Protein AF-A0A357B4Z0-F1 (afdb_monomer)

Radius of gyration: 17.87 Å; Cα contacts (8 Å, |Δi|>4): 366; chains: 1; bounding box: 38×33×60 Å

Nearest PDB structures (foldseek):
  5txu-assembly1_A  TM=8.016E-01  e=3.398E-10  Clostridioides difficile 630
  4rwr-assembly2_B  TM=7.880E-01  e=1.252E-09  Bacillus anthracis
  4rwr-assembly1_A  TM=7.967E-01  e=2.480E-09  Bacillus anthracis

Mean predicted aligned error: 3.07 Å

Secondary structure (DSSP, 8-state):
-B-SSB---HHHHHSS--TT----B-TTGGGGTTT-TTSSEEEEEEHHHHHHHHHHTT---SSEEEEEEEE-TTS-EEEEEEEETTS-EEEEETHHHHHIIIIIS--S-S-EEEEE-SSEEEEEE--BS---S--HHHHHHHHHTT---HHHHHHHHSTT---------

pLDDT: mean 96.72, std 4.38, range [58.03, 98.88]

Sequence (169 aa):
SSFGGGSENSENIFNSAYAYLRGKTDPFEAAADSINRKSSWTYSLSKADIAARLKNYGRPISTVTALDVTYSDTNNAISLRFTDAGGRSISLEKSECYKFSTSYLALPSVHYTAADMGSYIVFSGGGYGHNVGMSQYGAYAMATTYGLTYDQIINFYFTDIALSAGKYN

Structure (mmCIF, N/CA/C/O backbone):
data_AF-A0A357B4Z0-F1
#
_entry.id   AF-A0A357B4Z0-F1
#
loop_
_atom_site.group_PDB
_atom_site.id
_atom_site.type_symbol
_atom_site.label_atom_id
_atom_site.label_alt_id
_atom_site.label_comp_id
_atom_site.label_asym_id
_atom_site.label_entity_id
_atom_site.label_seq_id
_atom_site.pdbx_PDB_ins_code
_atom_site.Cartn_x
_atom_site.Cartn_y
_atom_site.Cartn_z
_atom_site.occupancy
_atom_site.B_iso_or_equiv
_atom_site.auth_seq_id
_atom_site.auth_comp_id
_atom_site.auth_asym_id
_atom_site.auth_atom_id
_atom_site.pdbx_PDB_model_num
ATOM 1 N N . SER A 1 1 ? 1.789 1.308 14.784 1.00 87.88 1 SER A N 1
ATOM 2 C CA . SER A 1 1 ? 1.313 0.860 13.460 1.00 87.88 1 SER A CA 1
ATOM 3 C C . SER A 1 1 ? 0.208 1.789 13.003 1.00 87.88 1 SER A C 1
ATOM 5 O O . SER A 1 1 ? -0.584 2.213 13.840 1.00 87.88 1 SER A O 1
ATOM 7 N N . SER A 1 2 ? 0.174 2.112 11.717 1.00 94.88 2 SER A N 1
ATOM 8 C CA . SER A 1 2 ? -0.813 2.995 11.079 1.00 94.88 2 SER A CA 1
ATOM 9 C C . SER A 1 2 ? -1.007 2.584 9.627 1.00 94.88 2 SER A C 1
ATOM 11 O O . SER A 1 2 ? -0.122 1.943 9.056 1.00 94.88 2 SER A O 1
ATOM 13 N N . PHE A 1 3 ? -2.145 2.926 9.037 1.00 95.44 3 PHE A N 1
ATOM 14 C CA . PHE A 1 3 ? -2.459 2.579 7.657 1.00 95.44 3 PHE A CA 1
ATOM 15 C C . PHE A 1 3 ? -1.899 3.592 6.663 1.00 95.44 3 PHE A C 1
ATOM 17 O O . PHE A 1 3 ? -1.462 3.201 5.586 1.00 95.44 3 PHE A O 1
ATOM 24 N N . GLY A 1 4 ? -1.843 4.866 7.050 1.00 92.25 4 GLY A N 1
ATOM 25 C CA . GLY A 1 4 ? -1.504 5.969 6.154 1.00 92.25 4 GLY A CA 1
ATOM 26 C C . GLY A 1 4 ? -2.716 6.549 5.427 1.00 92.25 4 GLY A C 1
ATOM 27 O O . GLY A 1 4 ? -2.516 7.337 4.511 1.00 92.25 4 GLY A O 1
ATOM 28 N N . GLY A 1 5 ? -3.938 6.171 5.825 1.00 92.88 5 GLY A N 1
ATOM 29 C CA . GLY A 1 5 ? -5.184 6.648 5.217 1.00 92.88 5 GLY A CA 1
ATOM 30 C C . GLY A 1 5 ? -6.281 5.587 5.070 1.00 92.88 5 GLY A C 1
ATOM 31 O O . GLY A 1 5 ? -7.461 5.934 5.033 1.00 92.88 5 GLY A O 1
ATOM 32 N N . GLY A 1 6 ?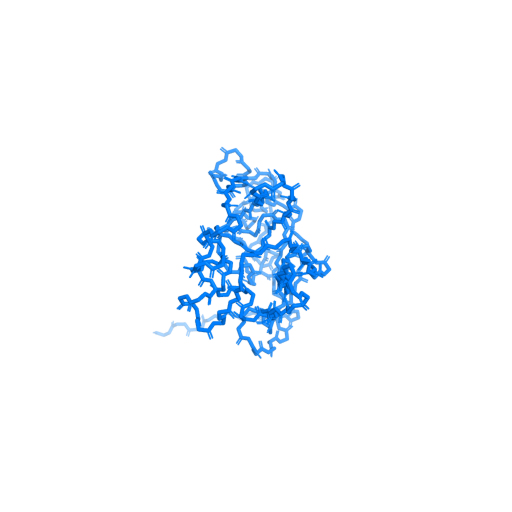 -5.947 4.292 5.013 1.00 96.00 6 GLY A N 1
ATOM 33 C CA . GLY A 1 6 ? -6.970 3.242 4.924 1.00 96.00 6 GLY A CA 1
ATOM 34 C C . GLY A 1 6 ? -6.462 1.809 5.060 1.00 96.00 6 GLY A C 1
ATOM 35 O O . GLY A 1 6 ? -5.388 1.460 4.565 1.00 96.00 6 GLY A O 1
ATOM 36 N N . SER A 1 7 ? -7.257 0.964 5.719 1.00 97.75 7 SER A N 1
ATOM 37 C CA . SER A 1 7 ? -7.000 -0.472 5.851 1.00 97.75 7 SER A CA 1
ATOM 38 C C . SER A 1 7 ? -7.301 -1.233 4.558 1.00 97.75 7 SER A C 1
ATOM 40 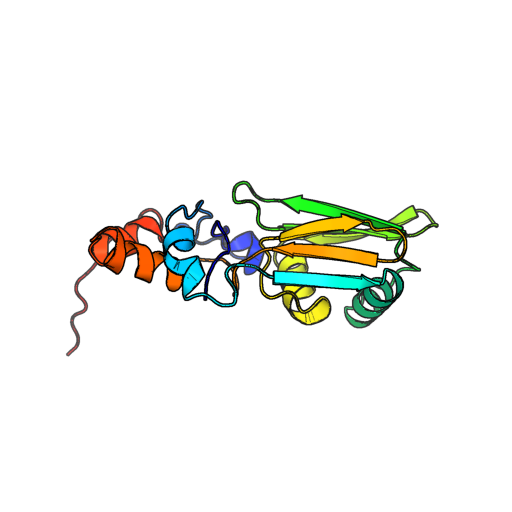O O . SER A 1 7 ? -7.861 -0.699 3.605 1.00 97.75 7 SER A O 1
ATOM 42 N N . GLU A 1 8 ? -6.960 -2.511 4.526 1.00 98.31 8 GLU A N 1
ATOM 43 C CA . GLU A 1 8 ? -7.016 -3.397 3.377 1.00 98.31 8 GLU A CA 1
ATOM 44 C C . GLU A 1 8 ? -7.747 -4.700 3.733 1.00 98.31 8 GLU A C 1
ATOM 46 O O . GLU A 1 8 ? -7.745 -5.162 4.881 1.00 98.31 8 GLU A O 1
ATOM 51 N N . ASN A 1 9 ? -8.368 -5.306 2.724 1.00 98.44 9 ASN A N 1
ATOM 52 C CA . ASN A 1 9 ? -8.941 -6.638 2.794 1.00 98.44 9 ASN A CA 1
ATOM 53 C C . ASN A 1 9 ? -7.857 -7.677 3.098 1.00 98.44 9 ASN A C 1
ATOM 55 O O . ASN A 1 9 ? -6.801 -7.722 2.462 1.00 98.44 9 ASN A O 1
ATOM 59 N N . SER A 1 10 ? -8.146 -8.578 4.035 1.00 98.44 10 SER A N 1
ATOM 60 C CA . SER A 1 10 ? -7.188 -9.596 4.480 1.00 98.44 10 SER A CA 1
ATOM 61 C C . SER A 1 10 ? -6.600 -10.446 3.349 1.00 98.44 10 SER A C 1
ATOM 63 O O . SER A 1 10 ? -5.429 -10.804 3.405 1.00 98.44 10 SER A O 1
ATOM 65 N N . GLU A 1 11 ? -7.368 -10.750 2.304 1.00 98.06 11 GLU A N 1
ATOM 66 C CA . GLU A 1 11 ? -6.929 -11.590 1.188 1.00 98.06 11 GLU A CA 1
ATOM 67 C C . GLU A 1 11 ? -5.887 -10.914 0.290 1.00 98.06 11 GLU A C 1
ATOM 69 O O . GLU A 1 11 ? -5.103 -11.611 -0.354 1.00 98.06 11 GLU A O 1
ATOM 74 N N . ASN A 1 12 ? -5.828 -9.580 0.286 1.00 98.25 12 ASN A N 1
ATOM 75 C CA . ASN A 1 12 ? -4.814 -8.834 -0.454 1.00 98.25 12 ASN A CA 1
ATOM 76 C C . ASN A 1 12 ? -3.454 -8.853 0.260 1.00 98.25 12 ASN A C 1
ATOM 78 O O . ASN A 1 12 ? -2.438 -8.611 -0.378 1.00 98.25 12 ASN A O 1
ATOM 82 N N . ILE A 1 13 ? -3.411 -9.191 1.554 1.00 98.06 13 ILE A N 1
ATOM 83 C CA . ILE A 1 13 ? -2.184 -9.181 2.366 1.00 98.06 13 ILE A CA 1
ATOM 84 C C . ILE A 1 13 ? -1.782 -10.598 2.812 1.00 98.06 13 ILE A C 1
ATOM 86 O O . ILE A 1 13 ? -0.608 -10.962 2.755 1.00 98.06 13 ILE A O 1
ATOM 90 N N . PHE A 1 14 ? -2.753 -11.429 3.204 1.00 96.12 14 PHE A N 1
ATOM 91 C CA . PHE A 1 14 ? -2.564 -12.746 3.828 1.00 96.12 14 PHE A CA 1
ATOM 92 C C . PHE A 1 14 ? -3.117 -13.925 3.005 1.00 96.12 14 PHE A C 1
ATOM 94 O O . PHE A 1 14 ? -3.162 -15.046 3.509 1.00 96.12 14 PHE A O 1
ATOM 101 N N . ASN A 1 15 ? -3.576 -13.702 1.767 1.00 94.25 15 ASN A N 1
ATOM 102 C CA . ASN A 1 15 ? -4.225 -14.687 0.874 1.00 94.25 15 ASN A CA 1
ATOM 103 C C . ASN A 1 15 ? -5.559 -15.285 1.355 1.00 94.25 15 ASN A C 1
ATOM 105 O O . ASN A 1 15 ? -6.252 -15.915 0.563 1.00 94.25 15 ASN A O 1
ATOM 109 N N . SER A 1 16 ? -5.936 -15.099 2.619 1.00 96.69 16 SER A N 1
ATOM 110 C CA . SER A 1 16 ? -7.188 -15.612 3.184 1.00 96.69 16 SER A CA 1
ATOM 111 C C . SER A 1 16 ? -8.165 -14.476 3.446 1.00 96.69 16 SER A C 1
ATOM 113 O O . SER A 1 16 ? -7.782 -13.446 4.001 1.00 96.69 16 SER A O 1
ATOM 115 N N . ALA A 1 17 ? -9.425 -14.676 3.065 1.00 97.62 17 ALA A N 1
ATOM 116 C CA . ALA A 1 17 ? -10.497 -13.726 3.316 1.00 97.62 17 ALA A CA 1
ATOM 117 C C . ALA A 1 17 ? -11.162 -14.003 4.673 1.00 97.62 17 ALA A C 1
ATOM 119 O O . ALA A 1 17 ? -11.725 -15.074 4.887 1.00 97.62 17 ALA A O 1
ATOM 120 N N . TYR A 1 18 ? -11.133 -13.020 5.571 1.00 97.75 18 TYR A N 1
ATOM 121 C CA . TYR A 1 18 ? -11.880 -13.020 6.829 1.00 97.75 18 TYR A CA 1
ATOM 122 C C . TYR A 1 18 ? -12.965 -11.946 6.805 1.00 97.75 18 TYR A C 1
ATOM 124 O O . TYR A 1 18 ? -12.655 -10.770 6.604 1.00 97.75 18 TYR A O 1
ATOM 132 N N . ALA A 1 19 ? -14.223 -12.326 7.038 1.00 97.50 19 ALA A N 1
ATOM 133 C 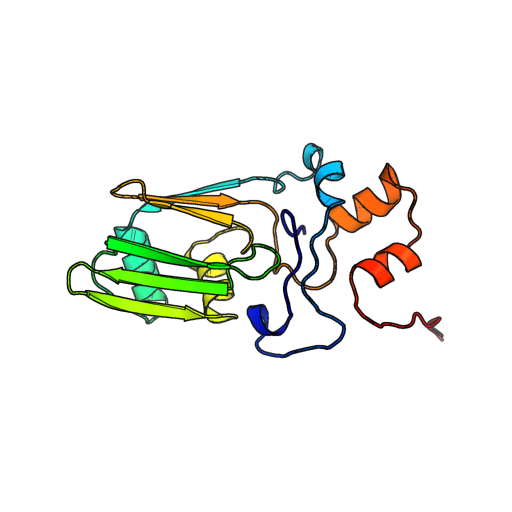CA . ALA A 1 19 ? -15.380 -11.430 6.918 1.00 97.50 19 ALA A CA 1
ATOM 134 C C . ALA A 1 19 ? -15.247 -10.129 7.734 1.00 97.50 19 ALA A C 1
ATOM 136 O O . ALA A 1 19 ? -15.675 -9.077 7.277 1.00 97.50 19 ALA A O 1
ATOM 137 N N . TYR A 1 20 ? -14.569 -10.180 8.883 1.00 97.31 20 TYR A N 1
ATOM 138 C CA . TYR A 1 20 ? -14.350 -9.031 9.765 1.00 97.31 20 TYR A CA 1
ATOM 139 C C . TYR A 1 20 ? -13.103 -8.188 9.431 1.00 97.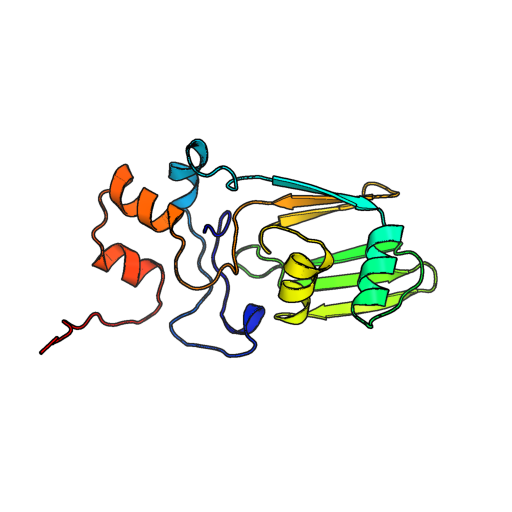31 20 TYR A C 1
ATOM 141 O O . TYR A 1 20 ? -12.939 -7.108 9.992 1.00 97.31 20 TYR A O 1
ATOM 149 N N . LEU A 1 21 ? -12.221 -8.645 8.530 1.00 98.12 21 LEU A N 1
ATOM 150 C CA . LEU A 1 21 ? -11.015 -7.926 8.087 1.00 98.12 21 LEU A CA 1
ATOM 151 C C . LEU A 1 21 ? -11.207 -7.386 6.669 1.00 98.12 21 LEU A C 1
ATOM 153 O O . LEU A 1 21 ? -10.718 -7.962 5.690 1.00 98.12 21 LEU A O 1
ATOM 157 N N . ARG A 1 22 ? -11.959 -6.292 6.576 1.00 98.19 22 ARG A N 1
ATOM 158 C CA . ARG A 1 22 ? -12.301 -5.622 5.319 1.00 98.19 22 ARG A CA 1
ATOM 159 C C . ARG A 1 22 ? -11.636 -4.251 5.261 1.00 98.19 22 ARG A C 1
ATOM 161 O O . ARG A 1 22 ? -11.511 -3.590 6.292 1.00 98.19 22 ARG A O 1
ATOM 168 N N . GLY A 1 23 ? -11.227 -3.840 4.065 1.00 97.06 23 GLY A N 1
ATOM 169 C CA . GLY A 1 23 ? -10.631 -2.529 3.835 1.00 97.06 23 GLY A CA 1
ATOM 170 C C . GLY A 1 23 ? -11.616 -1.404 4.150 1.00 97.06 23 GLY A C 1
ATOM 171 O O . GLY A 1 23 ? -12.777 -1.455 3.743 1.00 97.06 23 GLY A O 1
ATOM 172 N N . LYS A 1 24 ? -11.150 -0.396 4.887 1.00 96.19 24 LYS A N 1
ATOM 173 C CA . LYS A 1 24 ? -11.895 0.814 5.242 1.00 96.19 24 LYS A CA 1
ATOM 174 C C . LYS A 1 24 ? -10.983 2.026 5.133 1.00 96.19 24 LYS A C 1
ATOM 176 O O . LYS A 1 24 ? -9.857 2.000 5.625 1.00 96.19 24 LYS A O 1
ATOM 181 N N . THR A 1 25 ? -11.486 3.102 4.542 1.00 97.12 25 THR A N 1
ATOM 182 C CA . THR A 1 25 ? -10.859 4.418 4.687 1.00 97.12 25 THR A CA 1
ATOM 183 C C . THR A 1 25 ? -10.857 4.804 6.163 1.00 97.12 25 THR A C 1
ATOM 185 O O . THR A 1 25 ? -11.875 4.652 6.840 1.00 97.12 25 THR A O 1
ATOM 188 N N . ASP A 1 26 ? -9.727 5.302 6.655 1.00 96.31 26 ASP A N 1
ATOM 189 C CA . ASP A 1 26 ? -9.543 5.721 8.040 1.00 96.31 26 ASP A CA 1
ATOM 190 C C . ASP A 1 26 ? -9.325 7.242 8.100 1.00 96.31 26 ASP A C 1
ATOM 192 O O . ASP A 1 26 ? -8.195 7.720 7.971 1.00 96.31 26 ASP A O 1
ATOM 196 N N . PRO A 1 27 ? -10.401 8.032 8.271 1.00 95.31 27 PRO A N 1
ATOM 197 C CA . PRO A 1 27 ? -10.299 9.487 8.320 1.00 95.31 27 PRO A CA 1
ATOM 198 C C . PRO A 1 27 ? -9.710 10.001 9.643 1.00 95.31 27 PRO A C 1
ATOM 200 O O . PRO A 1 27 ? -9.490 11.205 9.776 1.00 95.31 27 PRO A O 1
ATOM 203 N N . PHE A 1 28 ? -9.485 9.132 10.635 1.00 96.62 28 PHE A N 1
ATOM 204 C CA . PHE A 1 28 ? -9.086 9.548 11.978 1.00 96.62 28 PHE A CA 1
ATOM 205 C C . PHE A 1 28 ? -7.568 9.648 12.142 1.00 96.62 28 PHE A C 1
ATOM 207 O O . PHE A 1 28 ? -7.108 10.434 12.972 1.00 96.62 28 PHE A O 1
ATOM 214 N N . GLU A 1 29 ? -6.778 8.899 11.360 1.00 94.19 29 GLU A N 1
ATOM 215 C CA . GLU A 1 29 ? -5.312 8.861 11.518 1.00 94.19 29 GLU A CA 1
ATOM 216 C C . GLU A 1 29 ? -4.648 10.231 11.397 1.00 94.19 29 GLU A C 1
ATOM 218 O O . GLU A 1 29 ? -3.686 10.490 12.118 1.00 94.19 29 GLU A O 1
ATOM 223 N N . ALA A 1 30 ? -5.189 11.116 10.551 1.00 95.00 30 ALA A N 1
ATOM 224 C CA . ALA A 1 30 ? -4.640 12.452 10.324 1.00 95.00 30 ALA A CA 1
ATOM 225 C C . ALA A 1 30 ? -4.538 13.275 11.622 1.00 95.00 30 ALA A C 1
ATOM 227 O O . ALA A 1 30 ? -3.612 14.065 11.806 1.00 95.00 30 ALA A O 1
ATOM 228 N N . ALA A 1 31 ? -5.445 13.053 12.580 1.00 96.94 31 ALA A N 1
ATOM 229 C CA . ALA A 1 31 ? -5.396 13.724 13.879 1.00 96.94 31 ALA A CA 1
ATOM 230 C C . ALA A 1 31 ? -4.208 13.275 14.756 1.00 96.94 31 ALA A C 1
ATOM 232 O O . ALA A 1 31 ? -3.892 13.941 15.742 1.00 96.94 31 ALA A O 1
ATOM 233 N N . ALA A 1 32 ? -3.532 12.178 14.402 1.00 95.88 32 ALA A N 1
ATOM 234 C CA . ALA A 1 32 ? -2.329 11.684 15.067 1.00 95.88 32 ALA A CA 1
ATOM 235 C C . ALA A 1 32 ? -1.032 11.944 14.273 1.00 95.88 32 ALA A C 1
ATOM 237 O O . ALA A 1 32 ? 0.040 11.509 14.704 1.00 95.88 32 ALA A O 1
ATOM 238 N N . ASP A 1 33 ? -1.079 12.665 13.148 1.00 95.69 33 ASP A N 1
ATOM 239 C CA . ASP A 1 33 ? 0.086 12.855 12.272 1.00 95.69 33 ASP A CA 1
ATOM 240 C C . ASP A 1 33 ? 1.277 13.513 12.972 1.00 95.69 33 ASP A C 1
ATOM 242 O O . ASP A 1 33 ? 2.424 13.138 12.721 1.00 95.69 33 ASP A O 1
ATOM 246 N N . SER A 1 34 ? 1.017 14.444 13.895 1.00 95.75 34 SER A N 1
ATOM 247 C CA . SER A 1 34 ? 2.054 15.167 14.643 1.00 95.75 34 SER A CA 1
ATOM 248 C C . SER A 1 34 ? 2.881 14.270 15.572 1.00 95.75 34 SER A C 1
ATOM 250 O O . SER A 1 34 ? 4.030 14.593 15.877 1.00 95.75 34 SER A O 1
ATOM 252 N N . ILE A 1 35 ? 2.326 13.132 16.002 1.00 95.19 35 ILE A N 1
ATOM 253 C CA . ILE A 1 35 ? 2.986 12.160 16.889 1.00 95.19 35 ILE A CA 1
ATOM 254 C C . ILE A 1 35 ? 3.356 10.854 16.170 1.00 95.19 35 ILE A C 1
ATOM 256 O O . ILE A 1 35 ? 4.109 10.032 16.702 1.00 95.19 35 ILE A O 1
ATOM 260 N N . ASN A 1 36 ? 2.847 10.647 14.956 1.00 95.38 36 ASN A N 1
ATOM 261 C CA . ASN A 1 36 ? 3.153 9.499 14.120 1.00 95.38 36 ASN A CA 1
ATOM 262 C C . ASN A 1 36 ? 4.287 9.850 13.147 1.00 95.38 36 ASN A C 1
ATOM 264 O O . ASN A 1 36 ? 4.059 10.351 12.056 1.00 95.38 36 ASN A O 1
ATOM 268 N N . ARG A 1 37 ? 5.531 9.495 13.487 1.00 94.75 37 ARG A N 1
ATOM 269 C CA . ARG A 1 37 ? 6.711 9.737 12.620 1.00 94.75 37 ARG A CA 1
ATOM 270 C C . ARG A 1 37 ? 6.676 8.982 11.282 1.00 94.75 37 ARG A C 1
ATOM 272 O O . ARG A 1 37 ? 7.572 9.159 10.463 1.00 94.75 37 ARG A O 1
ATOM 279 N N . LYS A 1 38 ? 5.709 8.081 11.099 1.00 95.69 38 LYS A N 1
ATOM 280 C CA . LYS A 1 38 ? 5.465 7.327 9.866 1.00 95.69 38 LYS A CA 1
ATOM 281 C C . LYS A 1 38 ? 4.153 7.747 9.197 1.00 95.69 38 LYS A C 1
ATOM 283 O O . LYS A 1 38 ? 3.711 7.047 8.297 1.00 95.69 38 LYS A O 1
ATOM 288 N N . SER A 1 39 ? 3.529 8.857 9.609 1.00 95.88 39 SER A N 1
ATOM 289 C CA . SER A 1 39 ? 2.355 9.432 8.930 1.00 95.88 39 SER A CA 1
ATOM 290 C C . SER A 1 39 ? 2.647 9.747 7.468 1.00 95.88 39 SER A C 1
ATOM 292 O O . SER A 1 39 ? 1.802 9.523 6.613 1.00 95.88 39 SER A O 1
ATOM 294 N N . SER A 1 40 ? 3.882 10.155 7.173 1.00 97.56 40 SER A N 1
ATOM 295 C CA . SER A 1 40 ? 4.389 10.342 5.819 1.00 97.56 40 SER A CA 1
ATOM 296 C C . SER A 1 40 ? 5.823 9.838 5.683 1.00 97.56 40 SER A C 1
ATOM 298 O O . SER A 1 40 ? 6.602 9.820 6.643 1.00 97.56 40 SER A O 1
ATOM 300 N N . TRP A 1 41 ? 6.175 9.403 4.478 1.00 98.38 41 TRP A N 1
ATOM 301 C CA . TRP A 1 41 ? 7.525 9.006 4.106 1.00 98.38 41 TRP A CA 1
ATOM 302 C C . TRP A 1 41 ? 7.716 9.058 2.586 1.00 98.38 41 TRP A C 1
ATOM 304 O O . TRP A 1 41 ? 6.764 8.955 1.810 1.00 98.38 41 TRP A O 1
ATOM 314 N N . THR A 1 42 ? 8.976 9.159 2.161 1.00 98.50 42 THR A N 1
ATOM 315 C CA . THR A 1 42 ? 9.372 9.106 0.749 1.00 98.50 42 THR A CA 1
ATOM 316 C C . THR A 1 42 ? 10.607 8.229 0.586 1.00 98.50 42 THR A C 1
ATOM 318 O O . THR A 1 42 ? 11.565 8.354 1.349 1.00 98.50 42 THR A O 1
ATOM 321 N N . TYR A 1 43 ? 10.590 7.353 -0.416 1.00 98.50 43 TYR A N 1
ATOM 322 C CA . TYR A 1 43 ? 11.711 6.493 -0.793 1.00 98.50 43 TYR A CA 1
ATOM 323 C C . TYR A 1 43 ? 11.962 6.618 -2.294 1.00 98.50 43 TYR A C 1
ATOM 325 O O . TYR A 1 43 ? 11.027 6.597 -3.086 1.00 98.50 43 TYR A O 1
ATOM 333 N N . SER A 1 44 ? 13.226 6.721 -2.695 1.00 98.50 44 SER A N 1
ATOM 334 C CA . SER A 1 44 ? 13.629 6.730 -4.104 1.00 98.50 44 SER A CA 1
ATOM 335 C C . SER A 1 44 ? 14.483 5.503 -4.387 1.00 98.50 44 SER A C 1
ATOM 337 O O . SER A 1 44 ? 15.445 5.242 -3.661 1.00 98.50 44 SER A O 1
ATOM 339 N N . LEU A 1 45 ? 14.124 4.739 -5.417 1.00 98.44 45 LEU A N 1
ATOM 340 C CA . LEU A 1 45 ? 14.836 3.531 -5.830 1.00 98.44 45 LEU A CA 1
ATOM 341 C C . LEU A 1 45 ? 15.198 3.630 -7.306 1.00 98.44 45 LEU A C 1
ATOM 343 O O . LEU A 1 45 ? 14.355 3.987 -8.129 1.00 98.44 45 LEU A O 1
ATOM 347 N N . SER A 1 46 ? 16.441 3.298 -7.657 1.00 98.38 46 SER A N 1
ATOM 348 C CA . SER A 1 46 ? 16.815 3.244 -9.069 1.00 98.38 46 SER A CA 1
ATOM 349 C C . SER A 1 46 ? 16.125 2.060 -9.754 1.00 98.38 46 SER A C 1
ATOM 351 O O . SER A 1 46 ? 15.906 1.004 -9.149 1.00 98.38 46 SER A O 1
ATOM 353 N N . LYS A 1 47 ? 15.807 2.198 -11.043 1.00 98.25 47 LYS A N 1
ATOM 354 C CA . LYS A 1 47 ? 15.203 1.108 -11.828 1.00 98.25 47 LYS A CA 1
ATOM 355 C C . LYS A 1 47 ? 16.111 -0.131 -11.915 1.00 98.25 47 LYS A C 1
ATOM 357 O O . LYS A 1 47 ? 15.619 -1.257 -11.983 1.00 98.25 47 LYS A O 1
ATOM 362 N N . ALA A 1 48 ? 17.430 0.066 -11.840 1.00 97.25 48 ALA A N 1
ATOM 363 C CA . ALA A 1 48 ? 18.410 -1.016 -11.751 1.00 97.25 48 ALA A CA 1
ATOM 364 C C . ALA A 1 48 ? 18.339 -1.756 -10.402 1.00 97.25 48 ALA A C 1
ATOM 366 O O . ALA A 1 48 ? 18.330 -2.989 -10.382 1.00 97.25 48 ALA A O 1
ATOM 367 N N . ASP A 1 49 ? 18.210 -1.032 -9.285 1.00 98.06 49 ASP A N 1
ATOM 368 C CA . ASP A 1 49 ? 18.059 -1.645 -7.957 1.00 98.06 49 ASP A CA 1
ATOM 369 C C . ASP A 1 49 ? 16.762 -2.447 -7.849 1.00 98.06 49 ASP A C 1
ATOM 371 O O . ASP A 1 49 ? 16.744 -3.524 -7.252 1.00 98.06 49 ASP A O 1
ATOM 375 N N . ILE A 1 50 ? 15.674 -1.957 -8.451 1.00 98.50 50 ILE A N 1
ATOM 376 C CA . ILE A 1 50 ? 14.400 -2.685 -8.507 1.00 98.50 50 ILE A CA 1
ATOM 377 C C . ILE A 1 50 ? 14.567 -3.994 -9.290 1.00 98.50 50 ILE A C 1
ATOM 379 O O . ILE A 1 50 ? 14.160 -5.046 -8.796 1.00 98.50 50 ILE A O 1
ATOM 383 N N . ALA A 1 51 ? 15.225 -3.970 -10.456 1.00 98.25 51 ALA A N 1
ATOM 384 C CA . ALA A 1 51 ? 15.518 -5.184 -11.226 1.00 98.25 51 ALA A CA 1
ATOM 385 C C . ALA A 1 51 ? 16.373 -6.189 -10.424 1.00 98.25 51 ALA A C 1
ATOM 387 O O . ALA A 1 51 ? 16.093 -7.391 -10.418 1.00 98.25 51 ALA A O 1
ATOM 388 N N . ALA A 1 52 ? 17.375 -5.707 -9.680 1.00 98.38 52 ALA A N 1
ATOM 389 C CA . ALA A 1 52 ? 18.192 -6.548 -8.803 1.00 98.38 52 ALA A CA 1
ATOM 390 C C . ALA A 1 52 ? 17.373 -7.165 -7.652 1.00 98.38 52 ALA A C 1
ATOM 392 O O . ALA A 1 52 ? 17.521 -8.351 -7.346 1.00 98.38 52 ALA A O 1
ATOM 393 N N . ARG A 1 53 ? 16.459 -6.400 -7.044 1.00 98.44 53 ARG A N 1
ATOM 394 C CA . ARG A 1 53 ? 15.546 -6.888 -5.996 1.00 98.44 53 ARG A CA 1
ATOM 395 C C . ARG A 1 53 ? 14.553 -7.918 -6.540 1.00 98.44 53 ARG A C 1
ATOM 397 O O . ARG A 1 53 ? 14.330 -8.930 -5.881 1.00 98.44 53 ARG A O 1
ATOM 404 N N . LEU A 1 54 ? 14.033 -7.725 -7.754 1.00 98.56 54 LEU A N 1
ATOM 405 C CA . LEU A 1 54 ? 13.203 -8.711 -8.462 1.00 98.56 54 LEU A CA 1
ATOM 406 C C . LEU A 1 54 ? 13.969 -10.014 -8.734 1.00 98.56 54 LEU A C 1
ATOM 408 O O . LEU A 1 54 ? 13.446 -11.103 -8.495 1.00 98.56 54 LEU A O 1
ATOM 412 N N . LYS A 1 55 ? 15.237 -9.923 -9.152 1.00 98.25 55 LYS A N 1
ATOM 413 C CA . LYS A 1 55 ? 16.117 -11.093 -9.289 1.00 98.25 55 LYS A CA 1
ATOM 414 C C . LYS A 1 55 ? 16.290 -11.829 -7.956 1.00 98.25 55 LYS A C 1
ATOM 416 O O . LYS A 1 55 ? 16.120 -13.044 -7.926 1.00 98.25 55 LYS A O 1
ATOM 421 N N . ASN A 1 56 ? 16.556 -11.113 -6.862 1.00 98.19 56 ASN A N 1
ATOM 422 C CA . ASN A 1 56 ? 16.687 -11.704 -5.521 1.00 98.19 56 ASN A CA 1
ATOM 423 C C . ASN A 1 56 ? 15.372 -12.300 -4.995 1.00 98.19 56 ASN A C 1
ATOM 425 O O . ASN A 1 56 ? 15.391 -13.227 -4.190 1.00 98.19 56 ASN A O 1
ATOM 429 N N . TYR A 1 57 ? 14.232 -11.786 -5.455 1.00 98.12 57 TYR A N 1
ATOM 430 C CA . TYR A 1 57 ? 12.914 -12.356 -5.184 1.00 98.12 57 TYR A CA 1
ATOM 431 C C . TYR A 1 57 ? 12.634 -13.640 -5.991 1.00 98.12 57 TYR A C 1
ATOM 433 O O . TYR A 1 57 ? 11.684 -14.358 -5.694 1.00 98.12 57 TYR A O 1
ATOM 441 N N . GLY A 1 58 ? 13.456 -13.959 -6.997 1.00 98.00 58 GLY A N 1
ATOM 442 C CA . GLY A 1 58 ? 13.262 -15.112 -7.884 1.00 98.00 58 GLY A CA 1
ATOM 443 C C . GLY A 1 58 ? 12.432 -14.807 -9.136 1.00 98.00 58 GLY A C 1
ATOM 444 O O . GLY A 1 58 ? 11.994 -15.726 -9.826 1.00 98.00 58 GLY A O 1
ATOM 445 N N . ARG A 1 59 ? 12.223 -13.525 -9.459 1.00 97.94 59 ARG A N 1
ATOM 446 C CA . ARG A 1 59 ? 11.477 -13.050 -10.636 1.00 97.94 59 ARG A CA 1
ATOM 447 C C . ARG A 1 59 ? 12.370 -12.160 -11.519 1.00 97.94 59 ARG A C 1
ATOM 449 O O . ARG A 1 59 ? 12.096 -10.972 -11.657 1.00 97.94 59 ARG A O 1
ATOM 456 N N . PRO A 1 60 ? 13.475 -12.677 -12.087 1.00 97.00 60 PRO A N 1
ATOM 457 C CA . PRO A 1 60 ? 14.425 -11.846 -12.816 1.00 97.00 60 PRO A CA 1
ATOM 458 C C . PRO A 1 60 ? 13.795 -11.192 -14.052 1.00 97.00 60 PRO A C 1
ATOM 460 O O . PRO A 1 60 ? 13.010 -11.804 -14.786 1.00 97.00 60 PRO A O 1
ATOM 463 N N . ILE A 1 61 ? 14.208 -9.953 -14.287 1.00 96.69 61 ILE A N 1
ATOM 464 C CA . ILE A 1 61 ? 13.880 -9.135 -15.450 1.00 96.69 61 ILE A CA 1
ATOM 465 C C . ILE A 1 61 ? 15.113 -8.285 -15.802 1.00 96.69 61 ILE A C 1
ATOM 467 O O . ILE A 1 61 ? 15.998 -8.105 -14.957 1.00 96.69 61 ILE A O 1
ATOM 471 N N . SER A 1 62 ? 15.199 -7.802 -17.042 1.00 95.94 62 SER A N 1
ATOM 472 C CA . SER A 1 62 ? 16.189 -6.790 -17.427 1.00 95.94 62 SER A CA 1
ATOM 473 C C . SER A 1 62 ? 15.925 -5.461 -16.701 1.00 95.94 62 SER A C 1
ATOM 475 O O . SER A 1 62 ? 15.035 -5.365 -15.858 1.00 95.94 62 SER A O 1
ATOM 477 N N . THR A 1 63 ? 16.697 -4.413 -16.999 1.00 93.00 63 THR A N 1
ATOM 478 C CA . THR A 1 63 ? 16.459 -3.083 -16.421 1.00 93.00 63 THR A CA 1
ATOM 479 C C . THR A 1 63 ? 14.998 -2.673 -16.593 1.00 93.00 63 THR A C 1
ATOM 481 O O . THR A 1 63 ? 14.488 -2.626 -17.715 1.00 93.00 63 THR A O 1
ATOM 484 N N . VAL A 1 64 ? 14.340 -2.380 -15.469 1.00 97.50 64 VAL A N 1
ATOM 485 C CA . VAL A 1 64 ? 12.958 -1.900 -15.451 1.00 97.50 64 VAL A CA 1
ATOM 486 C C . VAL A 1 64 ? 12.885 -0.595 -16.238 1.00 97.50 64 VAL A C 1
ATOM 488 O O . VAL A 1 64 ? 13.742 0.272 -16.085 1.00 97.50 64 VAL A O 1
ATOM 491 N N . THR A 1 65 ? 11.866 -0.448 -17.073 1.00 97.44 65 THR A N 1
ATOM 492 C CA . THR A 1 65 ? 11.566 0.787 -17.805 1.00 97.44 65 THR A CA 1
ATOM 493 C C . THR A 1 65 ? 10.262 1.415 -17.340 1.00 97.44 65 THR A C 1
ATOM 495 O O . THR A 1 65 ? 10.193 2.641 -17.316 1.00 97.44 65 THR A O 1
ATOM 498 N N . ALA A 1 66 ? 9.293 0.608 -16.896 1.00 97.44 66 ALA A N 1
ATOM 499 C CA . ALA A 1 66 ? 7.999 1.065 -16.395 1.00 97.44 66 ALA A CA 1
ATOM 500 C C . ALA A 1 66 ? 7.528 0.263 -15.169 1.00 97.44 66 ALA A C 1
ATOM 502 O O . ALA A 1 66 ? 7.869 -0.915 -15.009 1.00 97.44 66 ALA A O 1
ATOM 503 N N . LEU A 1 67 ? 6.723 0.919 -14.330 1.00 98.56 67 LEU A N 1
ATOM 504 C CA . LEU A 1 67 ? 5.992 0.335 -13.209 1.00 98.56 67 LEU A CA 1
ATOM 505 C C . LEU A 1 67 ? 4.531 0.780 -13.287 1.00 98.56 67 LEU A C 1
ATOM 507 O O . LEU A 1 67 ? 4.259 1.973 -13.178 1.00 98.56 67 LEU A O 1
ATOM 511 N N . ASP A 1 68 ? 3.616 -0.177 -13.388 1.00 98.69 68 ASP A N 1
ATOM 512 C CA . ASP A 1 68 ? 2.186 0.054 -13.208 1.00 98.69 68 ASP A CA 1
ATOM 513 C C . ASP A 1 68 ? 1.769 -0.444 -11.822 1.00 98.69 68 ASP A C 1
ATOM 515 O O . ASP A 1 68 ? 2.067 -1.581 -11.439 1.00 98.69 68 ASP A O 1
ATOM 519 N N . VAL A 1 69 ? 1.072 0.402 -11.064 1.00 98.81 69 VAL A N 1
ATOM 520 C CA . VAL A 1 69 ? 0.537 0.054 -9.742 1.00 98.81 69 VAL A CA 1
ATOM 521 C C . VAL A 1 69 ? -0.980 -0.028 -9.829 1.00 98.81 69 VAL A C 1
ATOM 523 O O . VAL A 1 69 ? -1.627 0.886 -10.335 1.00 98.81 69 VAL A O 1
ATOM 526 N N . THR A 1 70 ? -1.557 -1.119 -9.331 1.00 98.81 70 THR A N 1
ATOM 527 C CA . THR A 1 70 ? -3.008 -1.219 -9.117 1.00 98.81 70 THR A CA 1
ATOM 528 C C . THR A 1 70 ? -3.316 -1.022 -7.645 1.00 98.81 70 THR A C 1
ATOM 530 O O . THR A 1 70 ? -2.657 -1.615 -6.786 1.00 98.81 70 THR A O 1
ATOM 533 N N . TYR A 1 71 ? -4.335 -0.215 -7.372 1.00 98.69 71 TYR A N 1
ATOM 534 C CA . TYR A 1 71 ? -4.778 0.139 -6.032 1.00 98.69 71 TYR A CA 1
ATOM 535 C C . TYR A 1 71 ? -6.116 -0.515 -5.699 1.00 98.69 71 TYR A C 1
ATOM 537 O O . TYR A 1 71 ? -6.935 -0.744 -6.589 1.00 98.69 71 TYR A O 1
ATOM 545 N N . SER A 1 72 ? -6.327 -0.818 -4.422 1.00 98.44 72 SER A N 1
ATOM 546 C CA . SER A 1 72 ? -7.655 -1.120 -3.890 1.00 98.44 72 SER A CA 1
ATOM 547 C C . SER A 1 72 ? -8.484 0.153 -3.705 1.00 98.44 72 SER A C 1
ATOM 549 O O . SER A 1 72 ? -7.966 1.268 -3.789 1.00 98.44 72 SER A O 1
ATOM 551 N N . ASP A 1 73 ? -9.764 -0.016 -3.368 1.00 97.69 73 ASP A N 1
ATOM 552 C CA . ASP A 1 73 ? -10.690 1.089 -3.080 1.00 97.69 73 ASP A CA 1
ATOM 553 C C . ASP A 1 73 ? -10.241 1.971 -1.899 1.00 97.69 73 ASP A C 1
ATOM 555 O O . ASP A 1 73 ? -10.707 3.099 -1.743 1.00 97.69 73 ASP A O 1
ATOM 559 N N . THR A 1 74 ? -9.314 1.481 -1.068 1.00 97.62 74 THR A N 1
ATOM 560 C CA . THR A 1 74 ? -8.719 2.215 0.059 1.00 97.62 74 THR A CA 1
ATOM 561 C C . THR A 1 74 ? -7.313 2.740 -0.236 1.00 97.62 74 THR A C 1
ATOM 563 O O . THR A 1 74 ? -6.585 3.121 0.681 1.00 97.62 74 THR A O 1
ATOM 566 N N . ASN A 1 75 ? -6.932 2.798 -1.517 1.00 98.06 75 ASN A N 1
ATOM 567 C CA . ASN A 1 75 ? -5.663 3.333 -2.023 1.00 98.06 75 ASN A CA 1
ATOM 568 C C . ASN A 1 75 ? -4.404 2.591 -1.543 1.00 98.06 75 ASN A C 1
ATOM 570 O O . ASN A 1 75 ? -3.303 3.142 -1.555 1.00 98.06 75 ASN A O 1
ATOM 574 N N . ASN A 1 76 ? -4.533 1.324 -1.153 1.00 98.50 76 ASN A N 1
ATOM 575 C CA . ASN A 1 76 ? -3.376 0.467 -0.911 1.00 98.50 76 ASN A CA 1
ATOM 576 C C . ASN A 1 76 ? -2.946 -0.214 -2.215 1.00 98.50 7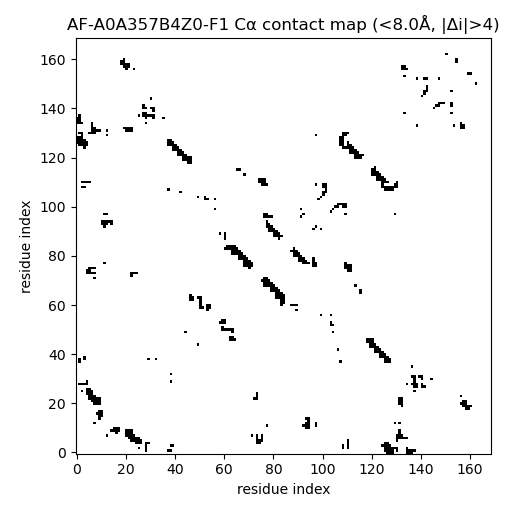6 ASN A C 1
ATOM 578 O O . ASN A 1 76 ? -3.782 -0.650 -3.005 1.00 98.50 76 ASN A O 1
ATOM 582 N N . ALA A 1 77 ? -1.640 -0.316 -2.453 1.00 98.75 77 ALA A N 1
ATOM 583 C CA . ALA A 1 77 ? -1.090 -1.023 -3.601 1.00 98.75 77 ALA A CA 1
ATOM 584 C C . ALA A 1 77 ? -1.345 -2.535 -3.471 1.00 98.75 77 ALA A C 1
ATOM 586 O O . ALA A 1 77 ? -0.828 -3.193 -2.565 1.00 98.75 77 ALA A O 1
ATOM 587 N N . ILE A 1 78 ? -2.107 -3.094 -4.412 1.00 98.75 78 ILE A N 1
ATOM 588 C CA . ILE A 1 78 ? -2.466 -4.522 -4.464 1.00 98.75 78 ILE A CA 1
ATOM 589 C C . ILE A 1 78 ? -1.845 -5.257 -5.653 1.00 98.75 78 ILE A C 1
ATOM 591 O O . ILE A 1 78 ? -1.879 -6.485 -5.695 1.00 98.75 78 ILE A O 1
ATOM 595 N N . SER A 1 79 ? -1.266 -4.536 -6.613 1.00 98.81 79 SER A N 1
ATOM 596 C CA . SER A 1 79 ? -0.471 -5.132 -7.686 1.00 98.81 79 SER A CA 1
ATOM 597 C C . SER A 1 79 ? 0.659 -4.208 -8.114 1.00 98.81 79 SER A C 1
ATOM 599 O O . SER A 1 79 ? 0.469 -2.993 -8.204 1.00 98.81 79 SER A O 1
ATOM 601 N N . LEU A 1 80 ? 1.815 -4.802 -8.405 1.00 98.88 80 LEU A N 1
ATOM 602 C CA . LEU A 1 80 ? 2.949 -4.152 -9.049 1.00 98.88 80 LEU A CA 1
ATOM 603 C C . LEU A 1 80 ? 3.290 -4.901 -10.327 1.00 98.88 80 LEU A C 1
ATOM 605 O O . LEU A 1 80 ? 3.681 -6.070 -10.275 1.00 98.88 80 LEU A O 1
ATOM 609 N N . ARG A 1 81 ? 3.195 -4.215 -11.464 1.00 98.81 81 ARG A N 1
ATOM 610 C CA . ARG A 1 81 ? 3.640 -4.730 -12.754 1.00 98.81 81 ARG A CA 1
ATOM 611 C C . ARG A 1 81 ? 4.874 -3.969 -13.215 1.00 98.81 81 ARG A C 1
ATOM 613 O O . ARG A 1 81 ? 4.807 -2.781 -13.506 1.00 98.81 81 ARG A O 1
ATOM 620 N N . PHE A 1 82 ? 5.993 -4.672 -13.321 1.00 98.56 82 PHE A N 1
ATOM 621 C CA . PHE A 1 82 ? 7.249 -4.139 -13.842 1.00 98.56 82 PHE A CA 1
ATOM 622 C C . PHE A 1 82 ? 7.433 -4.580 -15.287 1.00 98.56 82 PHE A C 1
ATOM 624 O O . PHE A 1 82 ? 7.249 -5.762 -15.578 1.00 98.56 82 PHE A O 1
ATOM 631 N N . THR A 1 83 ? 7.838 -3.667 -16.166 1.00 98.44 83 THR A N 1
ATOM 632 C CA . THR A 1 83 ? 8.117 -3.955 -17.582 1.00 98.44 83 THR A CA 1
ATOM 633 C C . THR A 1 83 ? 9.541 -3.535 -17.936 1.00 98.44 83 THR A C 1
ATOM 635 O O . THR A 1 83 ? 10.021 -2.528 -17.416 1.00 98.44 83 THR A O 1
ATOM 638 N N . ASP A 1 84 ? 10.222 -4.307 -18.786 1.00 97.38 84 ASP A N 1
ATOM 639 C CA . ASP A 1 84 ? 11.536 -3.957 -19.341 1.00 97.38 84 ASP A CA 1
ATOM 640 C C . ASP A 1 84 ? 11.468 -3.460 -20.792 1.00 97.38 84 ASP A C 1
ATOM 642 O O . ASP A 1 84 ? 10.422 -3.473 -21.441 1.00 97.38 84 ASP A O 1
ATOM 646 N N . ALA A 1 85 ? 12.612 -3.019 -21.323 1.00 94.25 85 ALA A N 1
ATOM 647 C CA . ALA A 1 85 ? 12.725 -2.516 -22.694 1.00 94.25 85 ALA A CA 1
ATOM 648 C C . ALA A 1 85 ? 12.399 -3.565 -23.777 1.00 94.25 85 ALA A C 1
ATOM 650 O O . ALA A 1 85 ? 12.086 -3.194 -24.905 1.00 94.25 85 ALA A O 1
ATOM 651 N N . GLY A 1 86 ? 12.478 -4.859 -23.449 1.00 95.44 86 GLY A N 1
ATOM 652 C CA . GLY A 1 86 ? 12.110 -5.955 -24.347 1.00 95.44 86 GLY A CA 1
ATOM 653 C C . GLY A 1 86 ? 10.616 -6.287 -24.320 1.00 95.44 86 GLY A C 1
ATOM 654 O O . GLY A 1 86 ? 10.187 -7.190 -25.035 1.00 95.44 86 GLY A O 1
ATOM 655 N N . GLY A 1 87 ? 9.826 -5.591 -23.495 1.00 95.88 87 GLY A N 1
ATOM 656 C CA . GLY A 1 87 ? 8.391 -5.819 -23.333 1.00 95.88 87 GLY A CA 1
ATOM 657 C C . GLY A 1 87 ? 8.041 -6.985 -22.406 1.00 95.88 87 GLY A C 1
ATOM 658 O O . GLY A 1 87 ? 6.865 -7.334 -22.286 1.00 95.88 87 GLY A O 1
ATOM 659 N N . ARG A 1 88 ? 9.021 -7.597 -21.725 1.00 97.12 88 ARG A N 1
ATOM 660 C CA . ARG A 1 88 ? 8.734 -8.608 -20.700 1.00 97.12 88 ARG A CA 1
ATOM 661 C C . ARG A 1 88 ? 8.123 -7.906 -19.492 1.00 97.12 88 ARG A C 1
ATOM 663 O O . ARG A 1 88 ? 8.645 -6.885 -19.055 1.00 97.12 88 ARG A O 1
ATOM 670 N N . SER A 1 89 ? 7.065 -8.482 -18.922 1.00 98.00 89 SER A N 1
ATOM 671 C CA . SER A 1 89 ? 6.472 -7.997 -17.672 1.00 98.00 89 SER A CA 1
ATOM 672 C C . SER A 1 89 ? 6.528 -9.044 -16.559 1.00 98.00 89 SER A C 1
ATOM 674 O O . SER A 1 89 ? 6.379 -10.240 -16.810 1.00 98.00 89 SER A O 1
ATOM 676 N N . ILE A 1 90 ? 6.697 -8.576 -15.322 1.00 98.50 90 ILE A N 1
ATOM 677 C CA . ILE A 1 90 ? 6.505 -9.341 -14.086 1.00 98.50 90 ILE A CA 1
ATOM 678 C C . ILE A 1 90 ? 5.401 -8.654 -13.285 1.00 98.50 90 ILE A C 1
ATOM 680 O O . ILE A 1 90 ? 5.539 -7.475 -12.968 1.00 98.50 90 ILE A O 1
ATOM 684 N N . SER A 1 91 ? 4.351 -9.395 -12.936 1.00 98.56 91 SER A N 1
ATOM 685 C CA . SER A 1 91 ? 3.287 -8.930 -12.042 1.00 98.56 91 SER A CA 1
ATOM 686 C C . SER A 1 91 ? 3.407 -9.613 -10.686 1.00 98.56 91 SER A C 1
ATOM 688 O O . SER A 1 91 ? 3.582 -10.830 -10.623 1.00 98.56 91 SER A O 1
ATOM 690 N N . LEU A 1 92 ? 3.319 -8.826 -9.618 1.00 98.75 92 LEU A N 1
ATOM 691 C CA . LEU A 1 92 ? 3.264 -9.280 -8.232 1.00 98.75 92 LEU A CA 1
ATOM 692 C C . LEU A 1 92 ? 1.938 -8.811 -7.650 1.00 98.75 92 LEU A C 1
ATOM 694 O O . LEU A 1 92 ? 1.723 -7.609 -7.521 1.00 98.75 92 LEU A O 1
ATOM 698 N N . GLU A 1 93 ? 1.055 -9.743 -7.315 1.00 98.56 93 GLU A N 1
ATOM 699 C CA . GLU A 1 93 ? -0.317 -9.443 -6.903 1.00 98.56 93 GLU A CA 1
ATOM 700 C C . GLU A 1 93 ? -0.546 -9.808 -5.436 1.00 98.56 93 GLU A C 1
ATOM 702 O O . GLU A 1 93 ? 0.048 -10.752 -4.907 1.00 98.56 93 GLU A O 1
ATOM 707 N N . LYS A 1 94 ? -1.434 -9.067 -4.771 1.00 98.38 94 LYS A N 1
ATOM 708 C CA . LYS A 1 94 ? -1.910 -9.345 -3.412 1.00 98.38 94 LYS A CA 1
ATOM 709 C C . LYS A 1 94 ? -0.750 -9.573 -2.435 1.00 98.38 94 LYS A C 1
ATOM 711 O O . LYS A 1 94 ? 0.080 -8.685 -2.246 1.00 98.38 94 LYS A O 1
ATOM 716 N N . SER A 1 95 ? -0.649 -10.758 -1.830 1.00 98.25 95 SER A N 1
ATOM 717 C CA . SER A 1 95 ? 0.404 -11.050 -0.854 1.00 98.25 95 SER A CA 1
ATOM 718 C C . SER A 1 95 ? 1.816 -10.967 -1.445 1.00 98.25 95 SER A C 1
ATOM 720 O O . SER A 1 95 ? 2.748 -10.618 -0.718 1.00 98.25 95 SER A O 1
ATOM 722 N N . GLU A 1 96 ? 1.999 -11.223 -2.749 1.00 98.50 96 GLU A N 1
ATOM 723 C CA . GLU A 1 96 ? 3.287 -11.005 -3.418 1.00 98.50 96 GLU A CA 1
ATOM 724 C C . GLU A 1 96 ? 3.597 -9.510 -3.540 1.00 98.50 96 GLU A C 1
ATOM 726 O O . GLU A 1 96 ? 4.728 -9.118 -3.252 1.00 98.50 96 GLU A O 1
ATOM 731 N N . CYS A 1 97 ? 2.602 -8.674 -3.876 1.00 98.69 97 CYS A N 1
ATOM 732 C CA . CYS A 1 97 ? 2.727 -7.211 -3.849 1.00 98.69 97 CYS A CA 1
ATOM 733 C C . CYS A 1 97 ? 3.148 -6.739 -2.451 1.00 98.69 97 CYS A C 1
ATOM 735 O O . CYS A 1 97 ? 4.206 -6.130 -2.295 1.00 98.69 97 CYS A O 1
ATOM 737 N N . TYR A 1 98 ? 2.387 -7.114 -1.417 1.00 98.69 98 TYR A N 1
ATOM 738 C CA . TYR A 1 98 ? 2.677 -6.753 -0.028 1.00 98.69 98 TYR A CA 1
ATOM 739 C C . TYR A 1 98 ? 4.089 -7.170 0.405 1.00 98.69 98 TYR A C 1
ATOM 741 O O . TYR A 1 98 ? 4.861 -6.356 0.928 1.00 98.69 98 TYR A O 1
ATOM 749 N N . LYS A 1 99 ? 4.452 -8.435 0.162 1.00 98.56 99 LYS A N 1
ATOM 750 C CA . LYS A 1 99 ? 5.766 -8.975 0.519 1.00 98.56 99 LYS A CA 1
ATOM 751 C C . LYS A 1 99 ? 6.881 -8.247 -0.221 1.00 98.56 99 LYS A C 1
ATOM 753 O O . LYS A 1 99 ? 7.900 -7.919 0.386 1.00 98.56 99 LYS A O 1
ATOM 758 N N . PHE A 1 100 ? 6.715 -7.996 -1.516 1.00 98.81 100 PHE A N 1
ATOM 759 C CA . PHE A 1 100 ? 7.736 -7.322 -2.302 1.00 98.81 100 PHE A CA 1
ATOM 760 C C . PHE A 1 100 ? 7.906 -5.865 -1.864 1.00 98.81 100 PHE A C 1
ATOM 762 O O . PHE A 1 100 ? 9.033 -5.454 -1.585 1.00 98.81 100 PHE A O 1
ATOM 769 N N . SER A 1 101 ? 6.816 -5.116 -1.688 1.00 98.75 101 SER A N 1
ATOM 770 C CA . SER A 1 101 ? 6.859 -3.728 -1.214 1.00 98.75 101 SER A CA 1
ATOM 771 C C . SER A 1 101 ? 7.539 -3.599 0.148 1.00 98.75 101 SER A C 1
ATOM 773 O O . SER A 1 101 ? 8.441 -2.780 0.319 1.00 98.75 101 SER A O 1
ATOM 775 N N . THR A 1 102 ? 7.179 -4.446 1.110 1.00 98.31 102 THR A N 1
ATOM 776 C CA . THR A 1 102 ? 7.680 -4.307 2.487 1.00 98.31 102 THR A CA 1
ATOM 777 C C . THR A 1 102 ? 9.044 -4.945 2.718 1.00 98.31 102 THR A C 1
ATOM 779 O O . THR A 1 102 ? 9.873 -4.378 3.423 1.00 98.31 102 THR A O 1
ATOM 782 N N . SER A 1 103 ? 9.318 -6.106 2.117 1.00 98.31 103 SER A N 1
ATOM 783 C CA . SER A 1 103 ? 10.537 -6.877 2.408 1.00 98.31 103 SER A CA 1
ATOM 784 C C . SER A 1 103 ? 11.650 -6.669 1.382 1.00 98.31 103 SER A C 1
ATOM 786 O O . SER A 1 103 ? 12.820 -6.815 1.724 1.00 98.31 103 SER A O 1
ATOM 788 N N . TYR A 1 104 ? 11.311 -6.333 0.132 1.00 98.50 104 TYR A N 1
ATOM 789 C CA . TYR A 1 104 ? 12.295 -6.191 -0.947 1.00 98.50 104 TYR A CA 1
ATOM 790 C C . TYR A 1 104 ? 12.486 -4.738 -1.358 1.00 98.50 104 TYR A C 1
ATOM 792 O O . TYR A 1 104 ? 13.627 -4.306 -1.500 1.00 98.50 104 TYR A O 1
ATOM 800 N N . LEU A 1 105 ? 11.415 -3.953 -1.500 1.00 98.44 105 LEU A N 1
ATOM 801 C CA . LEU A 1 105 ? 11.512 -2.501 -1.684 1.00 98.44 105 LEU A CA 1
ATOM 802 C C . LEU A 1 105 ? 11.819 -1.773 -0.363 1.00 98.44 105 LEU A C 1
ATOM 804 O O . LEU A 1 105 ? 12.372 -0.675 -0.402 1.00 98.44 105 LEU A O 1
ATOM 808 N N . ALA A 1 106 ? 11.588 -2.435 0.778 1.00 98.19 106 ALA A N 1
ATOM 809 C CA . ALA A 1 106 ? 11.784 -1.905 2.130 1.00 98.19 106 ALA A CA 1
ATOM 810 C C . ALA A 1 106 ? 10.903 -0.680 2.436 1.00 98.19 106 ALA A C 1
ATOM 812 O O . ALA A 1 106 ? 11.297 0.215 3.189 1.00 98.19 106 ALA A O 1
ATOM 813 N N . LEU A 1 107 ? 9.710 -0.639 1.837 1.00 98.62 107 LEU A N 1
ATOM 814 C CA . LEU A 1 107 ? 8.719 0.397 2.092 1.00 98.62 107 LEU A CA 1
ATOM 815 C C . LEU A 1 107 ? 7.994 0.123 3.425 1.00 98.62 107 LEU A C 1
ATOM 817 O O . LEU A 1 107 ? 7.702 -1.034 3.735 1.00 98.62 107 LEU A O 1
ATOM 821 N N . PRO A 1 108 ? 7.675 1.159 4.221 1.00 98.44 108 PRO A N 1
ATOM 822 C CA . PRO A 1 108 ? 6.995 0.995 5.511 1.00 98.44 108 PRO A CA 1
ATOM 823 C C . PRO A 1 108 ? 5.593 0.366 5.460 1.00 98.44 108 PRO A C 1
ATOM 825 O O . PRO A 1 108 ? 5.158 -0.232 6.446 1.00 98.44 108 PRO A O 1
ATOM 828 N N . SER A 1 109 ? 4.872 0.539 4.353 1.00 98.25 109 SER A N 1
ATOM 829 C CA . SER A 1 109 ? 3.499 0.061 4.155 1.00 98.25 109 SER A CA 1
ATOM 830 C C . SER A 1 109 ? 3.212 -0.132 2.658 1.00 98.25 109 SER A C 1
ATOM 832 O O . SER A 1 109 ? 4.074 0.113 1.808 1.00 98.25 109 SER A O 1
ATOM 834 N N . VAL A 1 110 ? 1.987 -0.555 2.337 1.00 98.38 110 VAL A N 1
ATOM 835 C CA . VAL A 1 110 ? 1.453 -0.596 0.963 1.00 98.38 110 VAL A CA 1
ATOM 836 C C . VAL A 1 110 ? 0.621 0.637 0.594 1.00 98.38 110 VAL A C 1
ATOM 838 O O . VAL A 1 110 ? 0.115 0.711 -0.520 1.00 98.38 110 VAL A O 1
ATOM 841 N N . HIS A 1 111 ? 0.494 1.620 1.487 1.00 98.31 111 HIS A N 1
ATOM 842 C CA . HIS A 1 111 ? -0.252 2.849 1.220 1.00 98.31 111 HIS A CA 1
ATOM 843 C C . HIS A 1 111 ? 0.674 3.922 0.645 1.00 98.31 111 HIS A C 1
ATOM 845 O O . HIS A 1 111 ? 1.287 4.704 1.379 1.00 98.31 111 HIS A O 1
ATOM 851 N N . TYR A 1 112 ? 0.836 3.921 -0.678 1.00 98.69 112 TYR A N 1
ATOM 852 C CA . TYR A 1 112 ? 1.729 4.846 -1.370 1.00 98.69 112 TYR A CA 1
ATOM 853 C C . TYR A 1 112 ? 1.328 5.096 -2.819 1.00 98.69 112 TYR A C 1
ATOM 855 O O . TYR A 1 112 ? 0.711 4.270 -3.480 1.00 98.69 112 TYR A O 1
ATOM 863 N N . THR A 1 113 ? 1.815 6.203 -3.360 1.00 98.75 113 THR A N 1
ATOM 864 C CA . THR A 1 113 ? 1.886 6.464 -4.800 1.00 98.75 113 THR A CA 1
ATOM 865 C C . THR A 1 113 ? 3.301 6.203 -5.310 1.00 98.75 113 THR A C 1
ATOM 867 O O . THR A 1 113 ? 4.261 6.284 -4.542 1.00 98.75 113 THR A O 1
ATOM 870 N N . ALA A 1 114 ? 3.436 5.862 -6.592 1.00 98.62 114 ALA A N 1
ATOM 871 C CA . ALA A 1 114 ? 4.727 5.695 -7.254 1.00 98.62 114 ALA A CA 1
ATOM 872 C C . ALA A 1 114 ? 4.812 6.623 -8.472 1.00 98.62 114 ALA A C 1
ATOM 874 O O . ALA A 1 114 ? 3.905 6.642 -9.300 1.00 98.62 114 ALA A O 1
ATOM 875 N N . ALA A 1 115 ? 5.902 7.380 -8.580 1.00 98.44 115 ALA A N 1
ATOM 876 C CA . ALA A 1 115 ? 6.163 8.298 -9.682 1.00 98.44 115 ALA A CA 1
ATOM 877 C C . ALA A 1 115 ? 7.463 7.922 -10.400 1.00 98.44 115 ALA A C 1
ATOM 879 O O . ALA A 1 115 ? 8.505 7.736 -9.767 1.00 98.44 115 ALA A O 1
ATOM 880 N N . ASP A 1 116 ? 7.403 7.823 -11.726 1.00 97.12 116 ASP A N 1
ATOM 881 C CA . ASP A 1 116 ? 8.576 7.610 -12.568 1.00 97.12 116 ASP A CA 1
ATOM 882 C C . ASP A 1 116 ? 9.323 8.933 -12.780 1.00 97.12 116 ASP A C 1
ATOM 884 O O . ASP A 1 116 ? 8.773 9.895 -13.314 1.00 97.12 116 ASP A O 1
ATOM 888 N N . MET A 1 117 ? 10.587 8.967 -12.364 1.00 97.06 117 MET A N 1
ATOM 889 C CA . MET A 1 117 ? 11.483 10.120 -12.467 1.00 97.06 117 MET A CA 1
ATOM 890 C C . MET A 1 117 ? 12.663 9.821 -13.410 1.00 97.06 117 MET A C 1
ATOM 892 O O . MET A 1 117 ? 13.789 10.276 -13.192 1.00 97.06 117 MET A O 1
ATOM 896 N N . GLY A 1 118 ? 12.439 8.998 -14.439 1.00 95.19 118 GLY A N 1
ATOM 897 C CA . GLY A 1 118 ? 13.439 8.610 -15.431 1.00 95.19 118 GLY A CA 1
ATOM 898 C C . GLY A 1 118 ? 14.276 7.423 -14.962 1.00 95.19 118 GLY A C 1
ATOM 899 O O . GLY A 1 118 ? 13.930 6.274 -15.232 1.00 95.19 118 GLY A O 1
ATOM 900 N N . SER A 1 119 ? 15.387 7.680 -14.266 1.00 96.00 119 SER A N 1
ATOM 901 C CA . SER A 1 119 ? 16.274 6.619 -13.745 1.00 96.00 119 SER A CA 1
ATOM 902 C C . SER A 1 119 ? 15.804 6.036 -12.408 1.00 96.00 119 SER A C 1
ATOM 904 O O . SER A 1 119 ? 16.273 4.972 -11.992 1.00 96.00 119 SER A O 1
ATOM 906 N N . TYR A 1 120 ? 14.881 6.727 -11.738 1.00 97.94 120 TYR A N 1
ATOM 907 C CA . TYR A 1 120 ? 14.372 6.391 -10.413 1.00 97.94 120 TYR A CA 1
ATOM 908 C C . TYR A 1 120 ? 12.856 6.258 -10.423 1.00 97.94 120 TYR A C 1
ATOM 910 O O . TYR A 1 120 ? 12.173 6.887 -11.227 1.00 97.94 120 TYR A O 1
ATOM 918 N N . ILE A 1 121 ? 12.347 5.482 -9.474 1.00 98.56 121 ILE A N 1
ATOM 919 C CA . ILE A 1 121 ? 10.946 5.495 -9.070 1.00 98.56 121 ILE A CA 1
ATOM 920 C C . ILE A 1 121 ? 10.887 6.052 -7.651 1.00 98.56 121 ILE A C 1
ATOM 922 O O . ILE A 1 121 ? 11.584 5.565 -6.754 1.00 98.56 121 ILE A O 1
ATOM 926 N N . VAL A 1 122 ? 10.070 7.085 -7.464 1.00 98.75 122 VAL A N 1
ATOM 927 C CA . VAL A 1 122 ? 9.833 7.723 -6.169 1.00 98.75 122 VAL A CA 1
ATOM 928 C C . VAL A 1 122 ? 8.516 7.214 -5.604 1.00 98.75 122 VAL A C 1
ATOM 930 O O . VAL A 1 122 ? 7.467 7.375 -6.219 1.00 98.75 122 VAL A O 1
ATOM 933 N N . PHE A 1 123 ? 8.584 6.613 -4.424 1.00 98.81 123 PHE A N 1
ATOM 934 C CA . PHE A 1 123 ? 7.443 6.151 -3.651 1.00 98.81 123 PHE A CA 1
ATOM 935 C C . PHE A 1 123 ? 7.144 7.166 -2.552 1.00 98.81 123 PHE A C 1
ATOM 937 O O . PHE A 1 123 ? 8.012 7.433 -1.717 1.00 98.81 123 PHE A O 1
ATOM 944 N N . SER A 1 124 ? 5.925 7.696 -2.534 1.00 98.69 124 SER A N 1
ATOM 945 C CA . SER A 1 124 ? 5.452 8.643 -1.519 1.00 98.69 124 SER A CA 1
ATOM 946 C C . SER A 1 124 ? 4.205 8.085 -0.864 1.00 98.69 124 SER A C 1
ATOM 948 O O . SER A 1 124 ? 3.212 7.820 -1.544 1.00 98.69 124 SER A O 1
ATOM 950 N N . GLY A 1 125 ? 4.259 7.891 0.446 1.00 97.81 125 GLY A N 1
ATOM 951 C CA . GLY A 1 125 ? 3.207 7.198 1.169 1.00 97.81 125 GLY A CA 1
ATOM 952 C C . GLY A 1 125 ? 3.177 7.540 2.642 1.00 97.81 125 GLY A C 1
ATOM 953 O O . GLY A 1 125 ? 3.851 8.461 3.107 1.00 97.81 125 GLY A O 1
ATOM 954 N N . GLY A 1 126 ? 2.380 6.770 3.366 1.00 97.44 126 GLY A N 1
ATOM 955 C CA . GLY A 1 126 ? 2.157 6.940 4.789 1.00 97.44 126 GLY A CA 1
ATOM 956 C C . GLY A 1 126 ? 1.865 5.613 5.467 1.00 97.44 126 GLY A C 1
ATOM 957 O O . GLY A 1 126 ? 1.690 4.573 4.833 1.00 97.44 126 GLY A O 1
ATOM 958 N N . GLY A 1 127 ? 1.848 5.635 6.789 1.00 97.19 127 GLY A N 1
ATOM 959 C CA . GLY A 1 127 ? 1.605 4.452 7.594 1.00 97.19 127 GLY A CA 1
ATOM 960 C C . GLY A 1 127 ? 2.829 3.557 7.767 1.00 97.19 127 GLY A C 1
ATOM 961 O O . GLY A 1 127 ? 3.899 3.738 7.177 1.00 97.19 127 GLY A O 1
ATOM 962 N N . TYR A 1 128 ? 2.651 2.572 8.635 1.00 97.69 128 TYR A N 1
ATOM 963 C CA . TYR A 1 128 ? 3.632 1.546 8.948 1.00 97.69 128 TYR A CA 1
ATOM 964 C C . TYR A 1 128 ? 2.898 0.294 9.395 1.00 97.69 128 TYR A C 1
ATOM 966 O O . TYR A 1 128 ? 2.196 0.336 10.411 1.00 97.69 128 TYR A O 1
ATOM 974 N N . GLY A 1 129 ? 3.122 -0.812 8.693 1.00 96.25 129 GLY A N 1
ATOM 975 C CA . GLY A 1 129 ? 2.524 -2.100 9.008 1.00 96.25 129 GLY A CA 1
ATOM 976 C C . GLY A 1 129 ? 1.884 -2.760 7.795 1.00 96.25 129 GLY A C 1
ATOM 977 O O . GLY A 1 129 ? 2.185 -2.451 6.646 1.00 96.25 129 GLY A O 1
ATOM 978 N N . HIS A 1 130 ? 1.021 -3.730 8.075 1.00 95.62 130 HIS A N 1
ATOM 979 C CA . HIS A 1 130 ? 0.394 -4.573 7.059 1.00 95.62 130 HIS A CA 1
ATOM 980 C C . HIS A 1 130 ? -0.969 -4.060 6.580 1.00 95.62 130 HIS A C 1
ATOM 982 O O . HIS A 1 130 ? -1.576 -4.686 5.724 1.00 95.62 130 HIS A O 1
ATOM 988 N N . ASN A 1 131 ? -1.459 -2.953 7.140 1.00 96.56 131 ASN A N 1
ATOM 989 C CA . ASN A 1 131 ? -2.705 -2.296 6.746 1.00 96.56 131 ASN A CA 1
ATOM 990 C C . ASN A 1 131 ? -3.983 -3.135 6.910 1.00 96.56 131 ASN A C 1
ATOM 992 O O . ASN A 1 131 ? -4.957 -2.874 6.235 1.00 96.56 131 ASN A O 1
ATOM 996 N N . VAL A 1 132 ? -4.045 -4.110 7.822 1.00 97.94 132 VAL A N 1
ATOM 997 C CA . VAL A 1 132 ? -5.261 -4.932 8.032 1.00 97.94 132 VAL A CA 1
ATOM 998 C C . VAL A 1 132 ? -5.777 -4.769 9.460 1.00 97.94 132 VAL A C 1
ATOM 1000 O O . VAL A 1 132 ? -4.988 -4.708 10.400 1.00 97.94 132 VAL A O 1
ATOM 1003 N N . GLY A 1 133 ? -7.099 -4.749 9.639 1.00 97.62 133 GLY A N 1
ATOM 1004 C CA . GLY A 1 133 ? -7.731 -4.700 10.959 1.00 97.62 133 GLY A CA 1
ATOM 1005 C C . GLY A 1 133 ? -7.759 -3.286 11.527 1.00 97.62 133 GLY A C 1
ATOM 1006 O O . GLY A 1 133 ? -8.489 -2.448 11.012 1.00 97.62 133 GLY A O 1
ATOM 1007 N N . MET A 1 134 ? -6.970 -3.023 12.573 1.00 97.94 134 MET A N 1
ATOM 1008 C CA . MET A 1 134 ? -7.029 -1.779 13.350 1.00 97.94 134 MET A CA 1
ATOM 1009 C C . MET A 1 134 ? -5.742 -0.952 13.285 1.00 97.94 134 MET A C 1
ATOM 1011 O O . MET A 1 134 ? -4.651 -1.462 13.556 1.00 97.94 134 MET A O 1
ATOM 1015 N N . SER A 1 135 ? -5.879 0.349 13.008 1.00 97.81 135 SER A N 1
ATOM 1016 C CA . SER A 1 135 ? -4.788 1.308 13.171 1.00 97.81 135 SER A CA 1
ATOM 1017 C C . SER A 1 135 ? -4.631 1.653 14.646 1.00 97.81 135 SER A C 1
ATOM 1019 O O . SER A 1 135 ? -5.588 2.042 15.311 1.00 97.81 135 SER A O 1
ATOM 1021 N N . GLN A 1 136 ? -3.409 1.551 15.172 1.00 97.62 136 GLN A N 1
ATOM 1022 C CA . GLN A 1 136 ? -3.139 1.944 16.558 1.00 97.62 136 GLN A CA 1
ATOM 1023 C C . GLN A 1 136 ? -3.199 3.466 16.715 1.00 97.62 136 GLN A C 1
ATOM 1025 O O . GLN A 1 136 ? -3.726 3.956 17.709 1.00 97.62 136 GLN A O 1
ATOM 1030 N N . TYR A 1 137 ? -2.681 4.211 15.733 1.00 97.81 137 TYR A N 1
ATOM 1031 C CA . TYR A 1 137 ? -2.741 5.674 15.747 1.00 97.81 137 TYR A CA 1
ATOM 1032 C C . TYR A 1 137 ? -4.140 6.198 15.427 1.00 97.81 137 TYR A C 1
ATOM 1034 O O . TYR A 1 137 ? -4.562 7.172 16.044 1.00 97.81 137 TYR A O 1
ATOM 1042 N N . GLY A 1 138 ? -4.880 5.532 14.539 1.00 97.88 138 GLY A N 1
ATOM 1043 C CA . GLY A 1 138 ? -6.283 5.851 14.293 1.00 97.88 138 GLY A CA 1
ATOM 1044 C C . GLY A 1 138 ? -7.137 5.587 15.536 1.00 97.88 138 GLY A C 1
ATOM 1045 O O . GLY A 1 138 ? -7.863 6.472 15.969 1.00 97.88 138 GLY A O 1
ATOM 1046 N N . ALA A 1 139 ? -6.985 4.434 16.200 1.00 98.31 139 ALA A N 1
ATOM 1047 C CA . ALA A 1 139 ? -7.666 4.147 17.468 1.00 98.31 139 ALA A CA 1
ATOM 1048 C C . ALA A 1 139 ? -7.306 5.156 18.574 1.00 98.31 139 ALA A C 1
ATOM 1050 O O . ALA A 1 139 ? -8.185 5.610 19.306 1.00 98.31 139 ALA A O 1
ATOM 1051 N N . TYR A 1 140 ? -6.027 5.541 18.673 1.00 98.06 140 TYR A N 1
ATOM 1052 C CA . TYR A 1 140 ? -5.583 6.602 19.576 1.00 98.06 140 TYR A CA 1
ATOM 1053 C C . TYR A 1 140 ? -6.303 7.921 19.274 1.00 98.06 140 TYR A C 1
ATOM 1055 O O . TYR A 1 140 ? -6.931 8.474 20.170 1.00 98.06 140 TYR A O 1
ATOM 1063 N N . ALA A 1 141 ? -6.287 8.381 18.019 1.00 97.94 141 ALA A N 1
ATOM 1064 C CA . ALA A 1 141 ? -6.957 9.610 17.603 1.00 97.94 141 ALA A CA 1
ATOM 1065 C C . ALA A 1 141 ? -8.468 9.573 17.875 1.00 97.94 141 ALA A C 1
ATOM 1067 O O . ALA A 1 141 ? -9.020 10.524 18.429 1.00 97.94 141 ALA A O 1
ATOM 1068 N N . MET A 1 142 ? -9.131 8.464 17.538 1.00 98.50 142 MET A N 1
ATOM 1069 C CA . MET A 1 142 ? -10.549 8.228 17.825 1.00 98.50 142 MET A CA 1
ATOM 1070 C C . MET A 1 142 ? -10.865 8.410 19.313 1.00 98.50 142 MET A C 1
ATOM 1072 O O . MET A 1 142 ? -11.838 9.084 19.647 1.00 98.50 142 MET A O 1
ATOM 1076 N N . ALA A 1 143 ? -10.026 7.877 20.203 1.00 98.50 143 ALA A N 1
ATOM 1077 C CA . ALA A 1 143 ? -10.209 8.021 21.642 1.00 98.50 143 ALA A CA 1
ATOM 1078 C C . ALA A 1 143 ? -9.882 9.440 22.142 1.00 98.50 143 ALA A C 1
ATOM 1080 O O . ALA A 1 143 ? -10.680 10.044 22.856 1.00 98.50 143 ALA A O 1
ATOM 1081 N N . THR A 1 144 ? -8.716 9.988 21.787 1.00 98.00 144 THR A N 1
ATOM 1082 C CA . THR A 1 144 ? -8.198 11.219 22.409 1.00 98.00 144 THR A CA 1
ATOM 1083 C C . THR A 1 144 ? -8.747 12.499 21.801 1.00 98.00 144 THR A C 1
ATOM 1085 O O . THR A 1 144 ? -8.889 13.491 22.509 1.00 98.00 144 THR A O 1
ATOM 1088 N N . THR A 1 145 ? -9.028 12.493 20.500 1.00 97.88 145 THR A N 1
ATOM 1089 C CA . THR A 1 145 ? -9.475 13.682 19.760 1.00 97.88 145 THR A CA 1
ATOM 1090 C C . THR A 1 145 ? -10.984 13.677 19.567 1.00 97.88 145 THR A C 1
ATOM 1092 O O . THR A 1 145 ? -11.615 14.727 19.656 1.00 97.88 145 THR A O 1
ATOM 1095 N N . TYR A 1 146 ? -11.569 12.500 19.329 1.00 97.62 146 TYR A N 1
ATOM 1096 C CA . TYR A 1 146 ? -12.995 12.365 19.016 1.00 97.62 14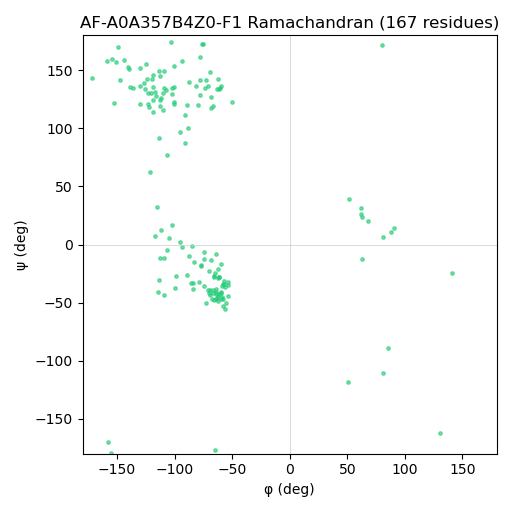6 TYR A CA 1
ATOM 1097 C C . TYR A 1 146 ? -13.828 11.776 20.163 1.00 97.62 146 TYR A C 1
ATOM 1099 O O . TYR A 1 146 ? -15.051 11.734 20.057 1.00 97.62 146 TYR A O 1
ATOM 1107 N N . GLY A 1 147 ? -13.198 11.352 21.265 1.00 98.19 147 GLY A N 1
ATOM 1108 C CA . GLY A 1 147 ? -13.893 10.862 22.459 1.00 98.1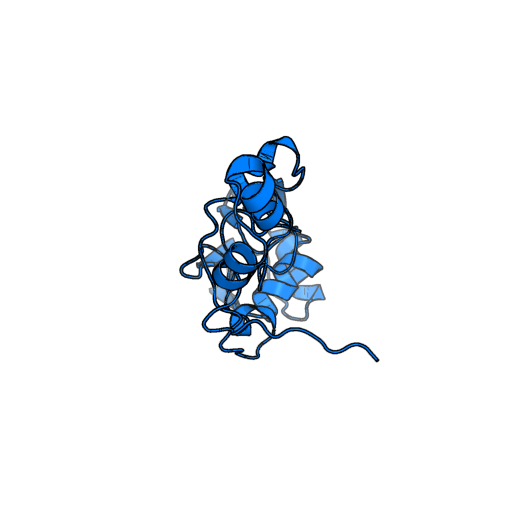9 147 GLY A CA 1
ATOM 1109 C C . GLY A 1 147 ? -14.634 9.536 22.268 1.00 98.19 147 GLY A C 1
ATOM 1110 O O . GLY A 1 147 ? -15.544 9.239 23.040 1.00 98.19 147 GLY A O 1
ATOM 1111 N N . LEU A 1 148 ? -14.281 8.753 21.244 1.00 98.38 148 LEU A N 1
ATOM 1112 C CA . LEU A 1 148 ? -14.935 7.478 20.960 1.00 98.38 148 LEU A CA 1
ATOM 1113 C C . LEU A 1 148 ? -14.543 6.415 21.988 1.00 98.38 148 LEU A C 1
ATOM 1115 O O . LEU A 1 148 ? -13.390 6.315 22.417 1.00 98.38 148 LEU A O 1
ATOM 1119 N N . THR A 1 149 ? -15.516 5.593 22.367 1.00 98.12 149 THR A N 1
ATOM 1120 C CA . THR A 1 149 ? -15.314 4.482 23.296 1.00 98.12 149 THR A CA 1
ATOM 1121 C C . THR A 1 149 ? -14.662 3.288 22.597 1.00 98.12 149 THR A C 1
ATOM 1123 O O . THR A 1 149 ? -14.679 3.165 21.370 1.00 98.12 149 THR A O 1
ATOM 1126 N N . TYR A 1 150 ? -14.081 2.369 23.376 1.00 97.25 150 TYR A N 1
ATOM 1127 C CA . TYR A 1 150 ? -13.399 1.194 22.821 1.00 97.25 150 TYR A CA 1
ATOM 1128 C C . TYR A 1 150 ? -14.318 0.358 21.915 1.00 97.25 150 TYR A C 1
ATOM 1130 O O . TYR A 1 150 ? -13.870 -0.158 20.897 1.00 97.25 150 TYR A O 1
ATOM 1138 N N . ASP A 1 151 ? -15.603 0.241 22.250 1.00 97.12 151 ASP A N 1
ATOM 1139 C CA . ASP A 1 151 ? -16.565 -0.533 21.476 1.00 97.12 151 ASP A CA 1
ATOM 1140 C C . ASP A 1 151 ? -16.874 0.121 20.126 1.00 97.12 151 ASP A C 1
ATOM 1142 O O . ASP A 1 151 ? -16.914 -0.576 19.112 1.00 97.12 151 ASP A O 1
ATOM 1146 N N . GLN A 1 152 ? -16.990 1.450 20.076 1.00 97.56 152 GLN A N 1
ATOM 1147 C CA . GLN A 1 152 ? -17.140 2.195 18.824 1.00 97.56 152 GLN A CA 1
ATOM 1148 C C . GLN A 1 152 ? -15.897 2.051 17.940 1.00 97.56 152 GLN A C 1
ATOM 1150 O O . GLN A 1 152 ? -16.012 1.825 16.736 1.00 97.56 152 GLN A O 1
ATOM 1155 N N . ILE A 1 153 ? -14.708 2.126 18.544 1.00 98.31 153 ILE A N 1
ATOM 1156 C CA . ILE A 1 153 ? -13.426 1.972 17.847 1.00 98.31 153 ILE A CA 1
ATOM 1157 C C . ILE A 1 153 ? -13.305 0.571 17.238 1.00 98.31 153 ILE A C 1
ATOM 1159 O O . ILE A 1 153 ? -12.992 0.429 16.057 1.00 98.31 153 ILE A O 1
ATOM 1163 N N . ILE A 1 154 ? -13.582 -0.480 18.010 1.00 97.88 154 ILE A N 1
ATOM 1164 C CA . ILE A 1 154 ? -13.461 -1.858 17.521 1.00 97.88 154 ILE A CA 1
ATOM 1165 C C . ILE A 1 154 ? -14.510 -2.142 16.432 1.00 97.88 154 ILE A C 1
ATOM 1167 O O . ILE A 1 154 ? -14.155 -2.707 15.399 1.00 97.88 154 ILE A O 1
ATOM 1171 N N . ASN A 1 155 ? -15.761 -1.693 16.591 1.00 97.19 155 ASN A N 1
ATOM 1172 C CA . ASN A 1 155 ? -16.787 -1.838 15.546 1.00 97.19 155 ASN A CA 1
ATOM 1173 C C . ASN A 1 155 ? -16.470 -1.027 14.276 1.00 97.19 155 ASN A C 1
ATOM 1175 O O . ASN A 1 155 ? -16.859 -1.416 13.173 1.00 97.19 155 ASN A O 1
ATOM 1179 N N . PHE A 1 156 ? -15.731 0.081 14.394 1.00 97.38 156 PHE A N 1
ATOM 1180 C CA . PHE A 1 156 ? -15.233 0.797 13.224 1.00 97.38 156 PHE A CA 1
ATOM 1181 C C . PHE A 1 156 ? -14.215 -0.041 12.446 1.00 97.38 156 PHE A C 1
ATOM 1183 O O . PHE A 1 156 ? -14.365 -0.184 11.237 1.00 97.38 156 PHE A O 1
ATOM 1190 N N . TYR A 1 157 ? -13.219 -0.643 13.099 1.00 97.94 157 TYR A N 1
ATOM 1191 C CA . TYR A 1 157 ? -12.160 -1.377 12.391 1.00 97.94 157 TYR A CA 1
ATOM 1192 C C . TYR A 1 157 ? -12.559 -2.781 11.932 1.00 97.94 157 TYR A C 1
ATOM 1194 O O . TYR A 1 157 ? -12.100 -3.234 10.884 1.00 97.94 157 TYR A O 1
ATOM 1202 N N . PHE A 1 158 ? -13.425 -3.464 12.677 1.00 97.94 158 PHE A N 1
ATOM 1203 C CA . PHE A 1 158 ? -13.789 -4.851 12.404 1.00 97.94 158 PHE A CA 1
ATOM 1204 C C . PHE A 1 158 ? -15.253 -4.951 11.975 1.00 97.94 158 PHE A C 1
ATOM 1206 O O . PHE A 1 158 ? -16.158 -4.551 12.700 1.00 97.94 158 PHE A O 1
ATOM 1213 N N . THR A 1 159 ? -15.481 -5.449 10.760 1.00 95.62 159 THR A N 1
ATOM 1214 C CA . THR A 1 159 ? -16.817 -5.515 10.147 1.00 95.62 159 THR A CA 1
ATOM 1215 C C . THR A 1 159 ? -17.675 -6.609 10.778 1.00 95.62 159 THR A C 1
ATOM 1217 O O . THR A 1 159 ? -17.202 -7.730 10.950 1.00 95.62 159 THR A O 1
ATOM 1220 N N . ASP A 1 160 ? -18.932 -6.277 11.082 1.00 95.38 160 ASP A N 1
ATOM 1221 C CA . ASP A 1 160 ? -19.981 -7.203 11.533 1.00 95.38 160 ASP A CA 1
ATOM 1222 C C . ASP A 1 160 ? -19.575 -8.106 12.711 1.00 95.38 160 ASP A C 1
ATOM 1224 O O . ASP A 1 160 ? -19.915 -9.289 12.771 1.00 95.38 160 ASP A O 1
ATOM 1228 N N . ILE A 1 161 ? -18.829 -7.546 13.666 1.00 95.81 161 ILE A N 1
ATOM 1229 C CA . ILE A 1 161 ? -18.434 -8.241 14.894 1.00 95.81 161 ILE A CA 1
ATOM 1230 C C . ILE A 1 161 ? -19.407 -7.964 16.043 1.00 95.81 161 ILE A C 1
ATOM 1232 O O . ILE A 1 161 ? -20.088 -6.944 16.087 1.00 95.81 161 ILE A O 1
ATOM 1236 N N . ALA A 1 162 ? -19.420 -8.864 17.024 1.00 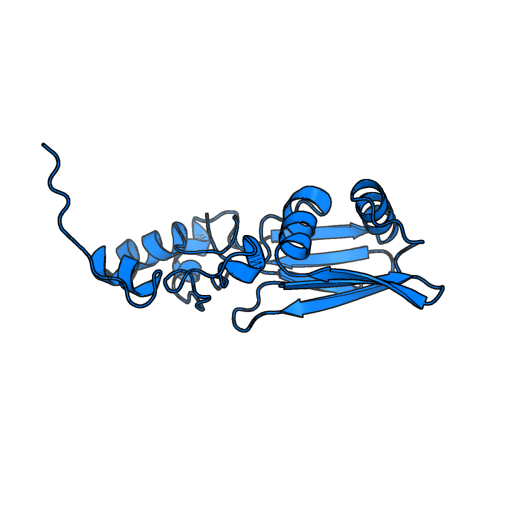94.19 162 ALA A N 1
ATOM 1237 C CA . ALA A 1 162 ? -20.075 -8.646 18.306 1.00 94.19 162 ALA A CA 1
ATOM 1238 C C . ALA A 1 162 ? -19.036 -8.715 19.426 1.00 94.19 162 ALA A C 1
ATOM 1240 O O . ALA A 1 162 ? -18.191 -9.613 19.456 1.00 94.19 162 ALA A O 1
ATOM 1241 N N . LEU A 1 163 ? -19.109 -7.774 20.364 1.00 92.38 163 LEU A N 1
ATOM 1242 C CA . LEU A 1 163 ? -18.277 -7.801 21.559 1.00 92.38 163 LEU A CA 1
ATOM 1243 C C . LEU A 1 163 ? -18.896 -8.742 22.589 1.00 92.38 163 LEU A C 1
ATOM 1245 O O . LEU A 1 163 ? -20.099 -8.706 22.840 1.00 92.38 163 LEU A O 1
ATOM 1249 N N . SER A 1 164 ? -18.056 -9.562 23.212 1.00 91.31 164 SER A N 1
ATOM 1250 C CA . SER A 1 164 ? -18.451 -10.435 24.313 1.00 91.31 164 SER A CA 1
ATOM 1251 C C . SER A 1 164 ? -17.536 -10.196 25.503 1.00 91.31 164 SER A C 1
ATOM 1253 O O . SER A 1 164 ? -16.321 -10.077 25.348 1.00 91.31 164 SER A O 1
ATOM 1255 N N . ALA A 1 165 ? -18.111 -10.175 26.705 1.00 86.88 165 ALA A N 1
ATOM 1256 C CA . ALA A 1 165 ? -17.329 -10.158 27.931 1.00 86.88 165 ALA A CA 1
ATOM 1257 C C . ALA A 1 165 ? -16.573 -11.488 28.067 1.00 86.88 165 ALA A C 1
ATOM 1259 O O . ALA A 1 165 ? -17.182 -12.560 28.121 1.00 86.88 165 ALA A O 1
ATOM 1260 N N . GLY A 1 166 ? -15.242 -11.423 28.108 1.00 82.56 166 GLY A N 1
ATOM 1261 C CA . GLY A 1 166 ? -14.416 -12.580 28.430 1.00 82.56 166 GLY A CA 1
ATOM 1262 C C . GLY A 1 166 ? -14.619 -12.972 29.892 1.00 82.56 166 GLY A C 1
ATOM 1263 O O . GLY A 1 166 ? -14.475 -12.135 30.781 1.00 82.56 166 GLY A O 1
ATOM 1264 N N . LYS A 1 167 ? -14.949 -14.240 30.150 1.00 80.31 167 LYS A N 1
ATOM 1265 C CA . LYS A 1 167 ? -14.861 -14.813 31.496 1.00 80.31 167 LYS A CA 1
ATOM 1266 C C . LYS A 1 167 ? -13.450 -15.358 31.667 1.00 80.31 167 LYS A C 1
ATOM 1268 O O . LYS A 1 167 ? -13.136 -16.419 31.137 1.00 80.31 167 LYS A O 1
ATOM 1273 N N . TYR A 1 168 ? -12.602 -14.604 32.353 1.00 70.75 168 TYR A N 1
ATOM 1274 C CA . TYR A 1 168 ? -11.297 -15.090 32.782 1.00 70.75 168 TYR A CA 1
ATOM 1275 C C . TYR A 1 168 ? -11.483 -15.697 34.177 1.00 70.75 168 TYR A C 1
ATOM 1277 O O . TYR A 1 168 ? -11.837 -14.971 35.105 1.00 70.75 168 TYR A O 1
ATOM 1285 N N . ASN A 1 169 ? -11.349 -17.023 34.278 1.00 58.03 169 ASN A N 1
ATOM 1286 C CA . ASN A 1 169 ? -11.312 -17.752 35.550 1.00 58.03 169 ASN A CA 1
ATOM 1287 C C . ASN A 1 169 ? -9.885 -17.783 36.093 1.00 58.03 169 ASN A C 1
ATOM 1289 O O . ASN A 1 169 ? -8.965 -17.951 35.259 1.00 58.03 169 ASN A O 1
#

Solvent-accessible surface area (backbone atoms only — not comparable to full-atom values): 8919 Å² total; per-residue (Å²): 90,30,28,49,52,19,25,32,41,30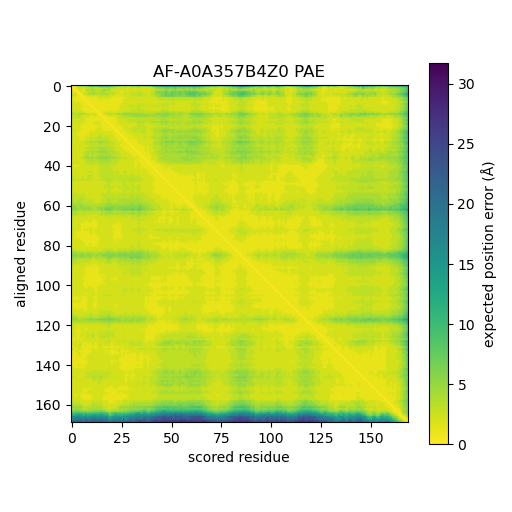,35,42,53,69,69,48,81,45,85,38,28,46,51,40,71,40,85,40,34,68,78,28,39,93,78,35,88,41,45,54,52,76,49,78,43,40,29,59,57,50,22,51,41,32,39,76,71,72,55,69,59,61,58,43,72,47,76,50,75,42,62,47,100,35,53,30,45,35,27,39,35,38,27,25,86,86,69,54,71,52,76,29,53,22,34,50,21,42,48,40,38,41,73,62,71,60,37,60,32,48,25,48,49,77,43,83,66,84,66,31,38,40,36,44,32,12,14,31,50,84,29,53,48,68,38,54,41,26,48,47,21,34,37,76,76,68,66,46,50,71,67,59,48,49,54,69,32,27,44,96,71,81,91,73,88,80,85,83,128

Foldseek 3Di:
DAQLFKFAACCLAPVDGDQFWHMDGQPQLVLLCVVAPQNKDKDKDFQVLLQVLCVVVVNHDDRWDDWDFDADPRQFTAKIWTADPVGDIDIQGRNRLQCCVCPRVVHQERRWDWDDPGRIIMTITGDGDDRIFAGPSSLVSCCPVVVDDPVRRNCNRTPPDDDDDDDDD